Protein AF-A0A918TUC0-F1 (afdb_monomer)

Solvent-accessible surface area (backbone atoms only — not comparable to full-atom values): 2882 Å² total; per-residue (Å²): 116,70,66,63,55,54,34,48,76,70,60,28,39,78,71,56,60,68,68,56,54,50,52,52,53,49,29,43,74,69,66,77,34,51,74,65,57,52,48,56,51,43,67,75,30,48,39,73,117

Structure (mmCIF, N/CA/C/O backbone):
data_AF-A0A918TUC0-F1
#
_entry.id   AF-A0A918TUC0-F1
#
loop_
_atom_site.group_PDB
_atom_site.id
_atom_site.type_symbol
_atom_site.label_atom_id
_atom_site.label_alt_id
_atom_site.label_comp_id
_atom_site.label_asym_id
_atom_site.label_entity_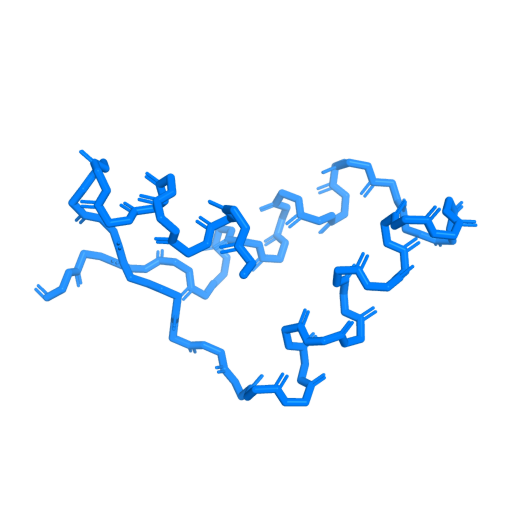id
_atom_site.label_seq_id
_atom_site.pdbx_PDB_ins_code
_atom_site.Cartn_x
_atom_site.Cartn_y
_atom_site.Cartn_z
_atom_site.occupancy
_atom_site.B_iso_or_equiv
_atom_site.auth_seq_id
_atom_site.auth_comp_id
_atom_site.auth_asym_id
_atom_site.auth_atom_id
_atom_site.pdbx_PDB_model_num
ATOM 1 N N . MET A 1 1 ? -2.096 -10.589 -2.543 1.00 65.56 1 MET A N 1
ATOM 2 C CA . MET A 1 1 ? -1.604 -9.549 -1.609 1.00 65.56 1 MET A CA 1
ATOM 3 C C . MET A 1 1 ? -2.559 -9.440 -0.425 1.00 65.56 1 MET A C 1
ATOM 5 O O . MET A 1 1 ? -3.725 -9.130 -0.634 1.00 65.56 1 MET A O 1
ATOM 9 N N . ALA A 1 2 ? -2.094 -9.737 0.794 1.00 82.62 2 ALA A N 1
ATOM 10 C CA . ALA A 1 2 ? -2.934 -9.755 2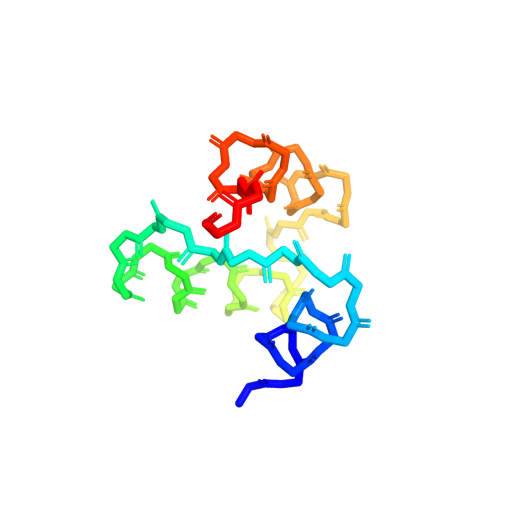.000 1.00 82.62 2 ALA A CA 1
ATOM 11 C C . ALA A 1 2 ? -3.551 -8.382 2.339 1.00 82.62 2 ALA A C 1
ATOM 13 O O . ALA A 1 2 ? -4.672 -8.332 2.834 1.00 82.62 2 ALA A O 1
ATOM 14 N N . ALA A 1 3 ? -2.871 -7.281 1.993 1.00 84.44 3 ALA A N 1
ATOM 15 C CA . ALA A 1 3 ? -3.357 -5.917 2.215 1.00 84.44 3 ALA A CA 1
ATOM 16 C C . ALA A 1 3 ? -4.722 -5.650 1.551 1.00 84.44 3 ALA A C 1
ATOM 18 O O . ALA A 1 3 ? -5.630 -5.163 2.213 1.00 84.44 3 ALA A O 1
ATOM 19 N N . TYR A 1 4 ? -4.925 -6.053 0.290 1.00 87.50 4 TYR A N 1
ATOM 20 C CA . TYR A 1 4 ? -6.232 -5.897 -0.367 1.00 87.50 4 TYR A CA 1
ATOM 21 C C . TYR A 1 4 ? -7.339 -6.682 0.336 1.00 87.50 4 TYR A C 1
ATOM 23 O O . TYR A 1 4 ? -8.467 -6.212 0.441 1.00 87.50 4 TYR A O 1
ATOM 31 N N . VAL A 1 5 ? -7.029 -7.890 0.817 1.00 90.19 5 VAL A N 1
ATOM 32 C CA . VAL A 1 5 ? -8.006 -8.713 1.539 1.00 90.19 5 VAL A CA 1
ATOM 33 C C . VAL A 1 5 ? -8.383 -8.037 2.854 1.00 90.19 5 VAL A C 1
ATOM 35 O O . VAL A 1 5 ? -9.571 -7.906 3.131 1.00 90.19 5 VAL A O 1
ATOM 38 N N . PHE A 1 6 ? -7.393 -7.552 3.606 1.00 90.38 6 PHE A N 1
ATOM 39 C CA . PHE A 1 6 ? -7.608 -6.800 4.840 1.00 90.38 6 PHE A CA 1
ATOM 40 C C . PHE A 1 6 ? -8.477 -5.557 4.611 1.00 90.38 6 PHE A C 1
ATOM 42 O O . PHE A 1 6 ? -9.460 -5.371 5.321 1.00 90.38 6 PHE A O 1
ATOM 49 N N . LEU A 1 7 ? -8.175 -4.747 3.593 1.00 90.88 7 LEU A N 1
ATOM 50 C CA . LEU A 1 7 ? -8.956 -3.547 3.281 1.00 90.88 7 LEU A CA 1
ATOM 51 C C . LEU A 1 7 ? -10.410 -3.893 2.957 1.00 90.88 7 LEU A C 1
ATOM 53 O O . LEU A 1 7 ? -11.320 -3.347 3.577 1.00 90.88 7 LEU A O 1
ATOM 57 N N . ARG A 1 8 ? -10.644 -4.886 2.090 1.00 91.12 8 ARG A N 1
ATOM 58 C CA . ARG A 1 8 ? -12.010 -5.318 1.755 1.00 91.12 8 ARG A CA 1
ATOM 59 C C . ARG A 1 8 ? -12.779 -5.847 2.961 1.00 91.12 8 ARG A C 1
ATOM 61 O O . ARG A 1 8 ? -13.974 -5.600 3.065 1.00 91.12 8 ARG A O 1
ATOM 68 N N . MET A 1 9 ? -12.118 -6.568 3.870 1.00 93.75 9 MET A N 1
ATOM 69 C CA . MET A 1 9 ? -12.744 -7.032 5.116 1.00 93.75 9 MET A CA 1
ATOM 70 C C . MET A 1 9 ? -13.187 -5.872 6.016 1.00 93.75 9 MET A C 1
ATOM 72 O O . MET A 1 9 ? -14.128 -6.038 6.784 1.00 93.75 9 MET A O 1
ATOM 76 N N . ASN A 1 10 ? -12.545 -4.709 5.895 1.00 92.88 10 ASN A N 1
ATOM 77 C CA . ASN A 1 10 ? -12.888 -3.486 6.617 1.00 92.88 10 ASN A CA 1
ATOM 78 C C . ASN A 1 10 ? -13.780 -2.534 5.799 1.00 92.88 10 ASN A C 1
ATOM 80 O O . ASN A 1 10 ? -13.936 -1.375 6.169 1.00 92.88 10 ASN A O 1
ATOM 84 N N . GLY A 1 11 ? -14.362 -2.997 4.686 1.00 93.38 11 GLY A N 1
ATOM 85 C CA . GLY A 1 11 ? -15.213 -2.159 3.841 1.00 93.38 11 GLY A CA 1
ATOM 86 C C . GLY A 1 11 ? -14.452 -1.024 3.156 1.00 93.38 11 GLY A C 1
ATOM 87 O O . GLY A 1 11 ? -15.038 0.016 2.884 1.00 93.38 11 GLY A O 1
ATOM 88 N N . GLN A 1 12 ? -13.158 -1.211 2.897 1.00 94.00 12 GLN A N 1
ATOM 89 C CA . GLN A 1 12 ? -12.331 -0.280 2.139 1.00 94.00 12 GLN A CA 1
ATOM 90 C C . GLN A 1 12 ? -11.803 -0.927 0.860 1.00 94.00 12 GLN A C 1
ATOM 92 O O . GLN A 1 12 ? -11.610 -2.144 0.772 1.00 94.00 12 GLN A O 1
ATOM 97 N N . ALA A 1 13 ? -11.530 -0.094 -0.135 1.00 92.69 13 ALA A N 1
ATOM 98 C CA . ALA A 1 13 ? -10.890 -0.481 -1.378 1.00 92.69 13 ALA A CA 1
ATOM 99 C C . ALA A 1 13 ? -9.678 0.416 -1.635 1.00 92.69 13 ALA A C 1
ATOM 101 O O . ALA A 1 13 ? -9.721 1.620 -1.400 1.00 92.69 13 ALA A O 1
ATOM 102 N N . LEU A 1 14 ? -8.593 -0.185 -2.124 1.00 92.12 14 LEU A N 1
ATOM 103 C CA . LEU A 1 14 ? -7.404 0.556 -2.528 1.00 92.12 14 LEU A CA 1
ATOM 104 C C . LEU A 1 14 ? -7.587 1.064 -3.961 1.00 92.12 14 LEU A C 1
ATOM 106 O O . LEU A 1 14 ? -7.576 0.268 -4.898 1.00 92.12 14 LEU A O 1
ATOM 110 N N . GLN A 1 15 ? -7.724 2.376 -4.111 1.00 93.38 15 GLN A N 1
ATOM 111 C CA . GLN A 1 15 ? -7.894 3.102 -5.371 1.00 93.38 15 GLN A CA 1
ATOM 112 C C . GLN A 1 15 ? -6.559 3.691 -5.853 1.00 93.38 15 GLN A C 1
ATOM 114 O O . GLN A 1 15 ? -6.453 4.872 -6.176 1.00 93.38 15 GLN A O 1
A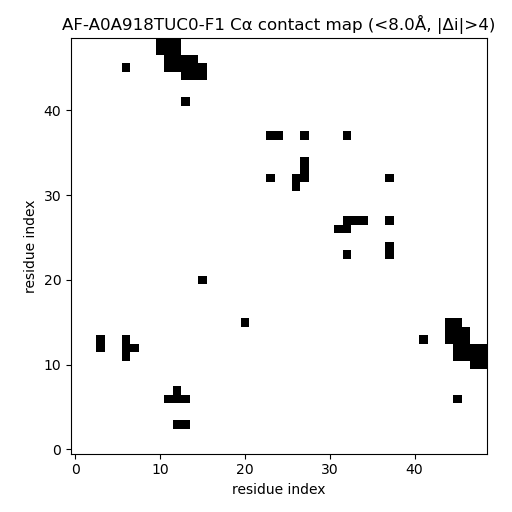TOM 119 N N . ALA A 1 16 ? -5.509 2.868 -5.878 1.00 91.62 16 ALA A N 1
ATOM 120 C CA . ALA A 1 16 ? -4.192 3.253 -6.381 1.00 91.62 16 ALA A CA 1
ATOM 121 C C . ALA A 1 16 ? -3.869 2.514 -7.689 1.00 91.62 16 ALA A C 1
ATOM 123 O O . ALA A 1 16 ? -4.304 1.371 -7.866 1.00 91.62 16 ALA A O 1
ATOM 124 N N 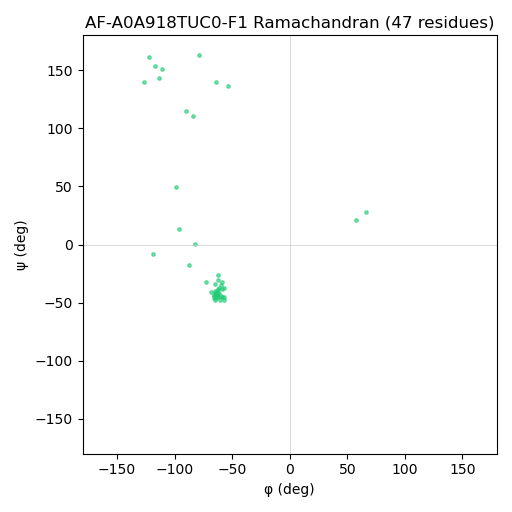. PRO A 1 17 ? -3.056 3.101 -8.588 1.00 93.19 17 PRO A N 1
ATOM 125 C CA . PRO A 1 17 ? -2.489 2.362 -9.709 1.00 93.19 17 PRO A CA 1
ATOM 126 C C . PRO A 1 17 ? -1.767 1.101 -9.220 1.00 93.19 17 PRO A C 1
ATOM 128 O O . PRO A 1 17 ? -0.998 1.151 -8.259 1.00 93.19 17 PRO A O 1
ATOM 131 N N . GLU A 1 18 ? -1.958 -0.029 -9.905 1.00 90.75 18 GLU A N 1
ATOM 132 C CA . GLU A 1 18 ? -1.370 -1.310 -9.484 1.00 90.75 18 GLU A CA 1
ATOM 133 C C . GLU A 1 18 ? 0.161 -1.235 -9.366 1.00 90.75 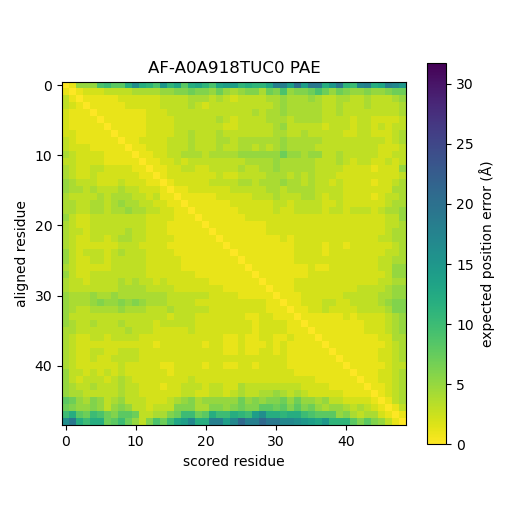18 GLU A C 1
ATOM 135 O O . GLU A 1 18 ? 0.741 -1.771 -8.422 1.00 90.75 18 GLU A O 1
ATOM 140 N N . VAL A 1 19 ? 0.813 -0.493 -10.268 1.00 93.75 19 VAL A N 1
ATOM 141 C CA . VAL A 1 19 ? 2.261 -0.244 -10.220 1.00 93.75 19 VAL A CA 1
ATOM 142 C C . VAL A 1 19 ? 2.662 0.443 -8.913 1.00 93.75 19 VAL A C 1
ATOM 144 O O . VAL A 1 19 ? 3.604 -0.003 -8.263 1.00 93.75 19 VAL A O 1
ATOM 147 N N . GLU A 1 20 ? 1.927 1.473 -8.478 1.00 93.81 20 GLU A N 1
ATOM 148 C CA . GLU A 1 20 ? 2.200 2.143 -7.201 1.00 93.81 20 GLU A CA 1
ATOM 149 C C . GLU A 1 20 ? 2.014 1.190 -6.022 1.00 93.81 20 GLU A C 1
ATOM 151 O O . GLU A 1 20 ? 2.847 1.179 -5.113 1.00 93.81 20 GLU A O 1
ATOM 156 N N . ALA A 1 21 ? 0.964 0.366 -6.048 1.00 93.31 21 ALA A N 1
ATOM 157 C CA . ALA A 1 21 ? 0.691 -0.592 -4.986 1.00 93.31 21 ALA A CA 1
ATOM 158 C C . ALA A 1 21 ? 1.796 -1.649 -4.857 1.00 93.31 21 ALA A C 1
ATOM 160 O O . ALA A 1 21 ? 2.208 -1.990 -3.743 1.00 93.31 21 ALA A O 1
ATOM 161 N N . VAL A 1 22 ? 2.322 -2.133 -5.987 1.00 93.50 22 VAL A N 1
ATOM 162 C CA . VAL A 1 22 ? 3.465 -3.052 -6.017 1.00 93.50 22 VAL A CA 1
ATOM 163 C C . VAL A 1 22 ? 4.720 -2.366 -5.481 1.00 93.50 22 VAL A C 1
ATOM 165 O O . VAL A 1 22 ? 5.385 -2.932 -4.614 1.00 93.50 22 VAL A O 1
ATOM 168 N N . THR A 1 23 ? 5.030 -1.147 -5.930 1.00 95.38 23 THR A N 1
ATOM 169 C CA . THR A 1 23 ? 6.223 -0.412 -5.483 1.00 95.38 23 THR A CA 1
ATOM 170 C C . THR A 1 23 ? 6.192 -0.115 -3.984 1.00 95.38 23 THR A C 1
ATOM 172 O O . THR A 1 23 ? 7.193 -0.348 -3.309 1.00 95.38 23 THR A O 1
ATOM 175 N N . HIS A 1 24 ? 5.057 0.325 -3.434 1.00 94.94 24 HIS A N 1
ATOM 176 C CA . HIS A 1 24 ? 4.938 0.613 -2.001 1.00 94.94 24 HIS A CA 1
ATOM 177 C C . HIS A 1 24 ? 5.004 -0.661 -1.156 1.00 94.94 24 HIS A C 1
ATOM 179 O O . HIS A 1 24 ? 5.688 -0.693 -0.134 1.00 94.94 24 HIS A O 1
ATOM 185 N N . THR A 1 25 ? 4.355 -1.741 -1.601 1.00 94.06 25 THR A N 1
ATOM 186 C CA . THR A 1 25 ? 4.406 -3.029 -0.891 1.00 94.06 25 THR A CA 1
ATOM 187 C C . THR A 1 25 ? 5.820 -3.608 -0.902 1.00 94.06 25 THR A C 1
ATOM 189 O O . THR A 1 25 ? 6.296 -4.099 0.121 1.00 94.06 25 THR A O 1
ATOM 192 N N . LEU A 1 26 ? 6.514 -3.526 -2.043 1.00 95.56 26 LEU A N 1
ATOM 193 C CA . LEU A 1 26 ? 7.906 -3.950 -2.158 1.00 95.56 26 LEU A CA 1
ATOM 194 C C . LEU A 1 26 ? 8.821 -3.088 -1.284 1.00 95.56 26 LEU A C 1
ATOM 196 O O . LEU A 1 26 ? 9.677 -3.633 -0.596 1.00 95.56 26 LEU A O 1
ATOM 200 N N . GLY A 1 27 ? 8.623 -1.768 -1.275 1.00 96.12 27 GLY A N 1
ATOM 201 C CA . GLY A 1 27 ? 9.404 -0.855 -0.444 1.00 96.12 27 GLY A CA 1
ATOM 202 C C . GLY A 1 27 ? 9.246 -1.138 1.050 1.00 96.12 27 GLY A C 1
ATOM 203 O O . GLY A 1 27 ? 10.236 -1.191 1.778 1.00 96.12 27 GLY A O 1
ATOM 204 N N . LEU A 1 28 ? 8.019 -1.423 1.497 1.00 95.44 28 LEU A N 1
ATOM 205 C CA . LEU A 1 28 ? 7.760 -1.849 2.872 1.00 95.44 28 LEU A CA 1
ATOM 206 C C . LEU A 1 28 ? 8.456 -3.184 3.189 1.00 95.44 28 LEU A C 1
ATOM 208 O O . LEU A 1 28 ? 9.109 -3.312 4.221 1.00 95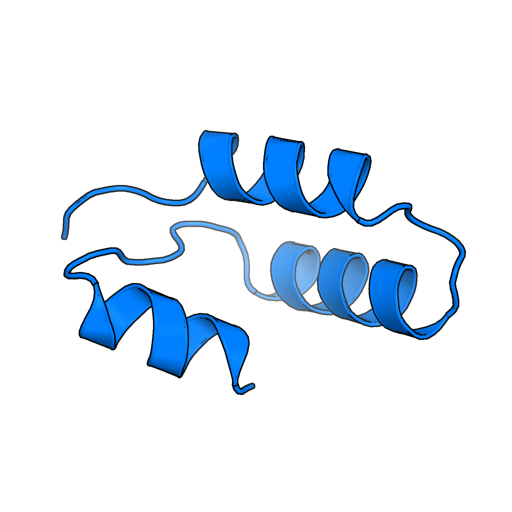.44 28 LEU A O 1
ATOM 212 N N . ALA A 1 29 ? 8.364 -4.171 2.292 1.00 95.69 29 ALA A N 1
ATOM 213 C CA . ALA A 1 29 ? 9.007 -5.475 2.474 1.00 95.69 29 ALA A CA 1
ATOM 214 C C . ALA A 1 29 ? 10.545 -5.385 2.488 1.00 95.69 29 ALA A C 1
ATOM 216 O O . ALA A 1 29 ? 11.204 -6.122 3.218 1.00 95.69 29 ALA A O 1
ATOM 217 N N . ALA A 1 30 ? 11.116 -4.464 1.711 1.00 97.19 30 ALA A N 1
ATOM 218 C CA . ALA A 1 30 ? 12.550 -4.201 1.649 1.00 97.19 30 ALA A CA 1
ATOM 219 C C . ALA A 1 30 ? 13.055 -3.278 2.773 1.00 97.19 30 ALA A C 1
ATOM 221 O O . ALA A 1 30 ? 14.245 -2.978 2.818 1.00 97.19 30 ALA A O 1
ATOM 222 N N . SER A 1 31 ? 12.176 -2.821 3.676 1.00 96.50 31 SER A N 1
ATOM 223 C CA . SER A 1 31 ? 12.479 -1.813 4.707 1.00 96.50 31 SER A CA 1
ATOM 224 C C . SER A 1 31 ? 12.992 -0.47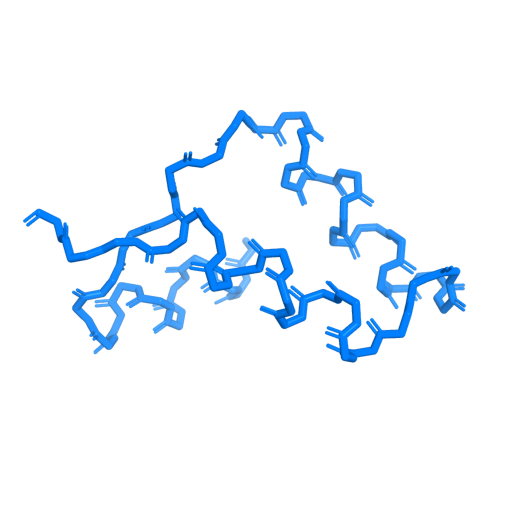3 4.154 1.00 96.50 31 SER A C 1
ATOM 226 O O . SER A 1 31 ? 13.632 0.287 4.877 1.00 96.50 31 SER A O 1
ATOM 228 N N . THR A 1 32 ? 12.729 -0.167 2.879 1.00 97.50 32 THR A N 1
ATOM 229 C CA . THR A 1 32 ? 13.055 1.134 2.265 1.00 97.50 32 THR A CA 1
ATOM 230 C C . THR A 1 32 ? 11.943 2.162 2.461 1.00 97.50 32 THR A C 1
ATOM 232 O O . THR A 1 32 ? 12.193 3.358 2.340 1.00 97.50 32 THR A O 1
ATOM 235 N N . LEU A 1 33 ? 10.735 1.702 2.795 1.00 96.38 33 LEU A N 1
ATOM 236 C CA . LEU A 1 33 ? 9.647 2.512 3.333 1.00 96.38 33 LEU A CA 1
ATOM 237 C C . LEU A 1 33 ? 9.373 2.092 4.771 1.00 96.38 33 LEU A C 1
ATOM 239 O O . LEU A 1 33 ? 9.420 0.904 5.104 1.00 96.38 33 LEU A O 1
ATOM 243 N N . THR A 1 34 ? 9.041 3.060 5.618 1.00 96.94 34 THR A N 1
ATOM 244 C CA . THR A 1 34 ? 8.569 2.749 6.964 1.00 96.94 34 THR A CA 1
ATOM 245 C C . THR A 1 34 ? 7.101 2.322 6.932 1.00 96.94 34 THR A C 1
ATOM 247 O O . THR A 1 34 ? 6.364 2.582 5.977 1.00 96.94 34 THR A O 1
ATOM 250 N N . GLN A 1 35 ? 6.640 1.690 8.013 1.00 95.12 35 GLN A N 1
ATOM 251 C CA . GLN A 1 35 ? 5.214 1.398 8.188 1.00 95.12 35 GLN A CA 1
ATOM 252 C C . GLN A 1 35 ? 4.374 2.681 8.201 1.00 95.12 35 GLN A C 1
ATOM 254 O O . GLN A 1 35 ? 3.265 2.673 7.678 1.00 95.12 35 GLN A O 1
ATOM 259 N N . GLN A 1 36 ? 4.913 3.778 8.748 1.00 96.81 36 GLN A N 1
ATOM 260 C CA . GLN A 1 36 ? 4.241 5.075 8.761 1.00 96.81 36 GLN A CA 1
ATOM 261 C C . GLN A 1 36 ? 4.084 5.628 7.340 1.00 96.81 36 GLN A C 1
ATOM 263 O O . GLN A 1 36 ? 3.003 6.082 6.987 1.00 96.81 36 GLN A O 1
ATOM 268 N N . ASP A 1 37 ? 5.124 5.539 6.506 1.00 96.25 37 ASP A N 1
ATOM 269 C CA . ASP A 1 37 ? 5.050 5.992 5.109 1.00 96.25 37 ASP A CA 1
ATOM 270 C C . ASP A 1 37 ? 4.022 5.180 4.319 1.00 96.25 37 ASP A C 1
ATOM 272 O O . ASP A 1 37 ? 3.220 5.733 3.568 1.00 96.25 37 ASP A O 1
ATOM 276 N N . TYR A 1 38 ? 4.011 3.861 4.53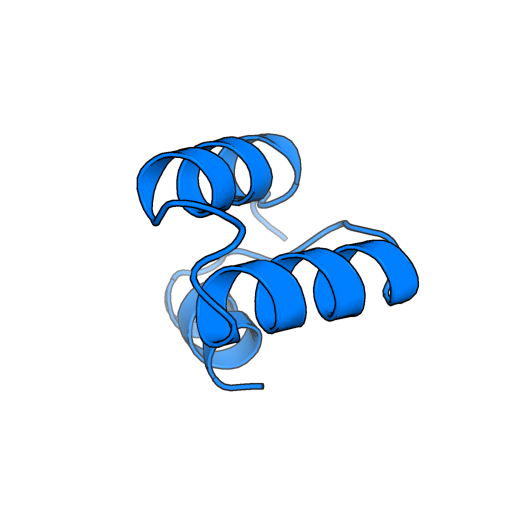0 1.00 95.00 38 TYR A N 1
ATOM 277 C CA . TYR A 1 38 ? 3.034 2.975 3.908 1.00 95.00 38 TYR A CA 1
ATOM 278 C C . TYR A 1 38 ? 1.605 3.260 4.397 1.00 95.00 38 TYR A C 1
ATOM 280 O O . TYR A 1 38 ? 0.679 3.265 3.592 1.00 95.00 38 TYR A O 1
ATOM 288 N N . ALA A 1 39 ? 1.417 3.544 5.689 1.00 94.38 39 ALA A N 1
ATOM 289 C CA . ALA A 1 39 ? 0.122 3.926 6.250 1.00 94.38 39 ALA A CA 1
ATOM 290 C C . ALA A 1 39 ? -0.376 5.262 5.680 1.00 94.38 39 ALA A C 1
ATOM 292 O O . ALA A 1 39 ? -1.508 5.330 5.215 1.00 94.38 39 ALA A O 1
ATOM 293 N N . ASN A 1 40 ? 0.484 6.283 5.615 1.00 95.75 40 ASN A N 1
ATOM 294 C CA . ASN A 1 40 ? 0.151 7.575 5.009 1.00 95.75 40 ASN A CA 1
ATOM 295 C C . ASN A 1 40 ? -0.248 7.414 3.529 1.00 95.75 40 ASN A C 1
ATOM 297 O O . ASN A 1 40 ? -1.158 8.082 3.040 1.00 95.75 40 ASN A O 1
ATOM 301 N N . TRP A 1 41 ? 0.427 6.517 2.802 1.00 95.00 41 TRP A N 1
ATOM 302 C CA . TRP A 1 41 ? 0.052 6.184 1.429 1.00 95.00 41 TRP A CA 1
ATOM 303 C C . TRP A 1 41 ? -1.313 5.486 1.361 1.00 95.00 41 TRP A C 1
ATOM 305 O O . TRP A 1 41 ? -2.142 5.863 0.533 1.00 95.00 41 TRP A O 1
ATOM 315 N N . LEU A 1 42 ? -1.581 4.522 2.247 1.00 94.06 42 LEU A N 1
ATOM 316 C CA . LEU A 1 42 ? -2.892 3.878 2.333 1.00 94.06 42 LEU A CA 1
ATOM 317 C C . LEU A 1 42 ? -3.999 4.893 2.637 1.00 94.06 42 LEU A C 1
ATOM 319 O O . LEU A 1 42 ? -5.017 4.858 1.969 1.00 94.06 42 LEU A O 1
ATOM 323 N N . GLU A 1 43 ? -3.817 5.825 3.571 1.00 93.06 43 GLU A N 1
ATOM 324 C CA . GLU A 1 43 ? -4.827 6.853 3.884 1.00 93.06 43 GLU A CA 1
ATOM 325 C C . GLU A 1 43 ? -5.189 7.728 2.678 1.00 93.06 43 GLU A C 1
ATOM 327 O O . GLU A 1 43 ? -6.331 8.158 2.546 1.00 93.06 43 GLU A O 1
ATOM 332 N N . LYS A 1 44 ? -4.230 7.971 1.778 1.00 94.38 44 LYS A N 1
ATOM 333 C CA . LYS A 1 44 ? -4.451 8.761 0.563 1.00 94.38 44 LYS A CA 1
ATOM 334 C C . LYS A 1 44 ? -5.277 8.020 -0.495 1.00 94.38 44 LYS A C 1
ATOM 336 O O . LYS A 1 44 ? -5.965 8.672 -1.273 1.00 94.38 44 LYS A O 1
ATOM 341 N N . TYR A 1 45 ? -5.155 6.695 -0.573 1.00 93.06 45 TYR A N 1
ATOM 342 C CA . TYR A 1 45 ? -5.716 5.899 -1.671 1.00 93.06 45 TYR A CA 1
ATOM 343 C C . TYR A 1 45 ? -6.755 4.860 -1.233 1.00 93.06 45 TYR A C 1
ATOM 345 O O . TYR A 1 45 ? -7.368 4.224 -2.086 1.00 93.06 45 TYR A O 1
ATOM 353 N N . CYS A 1 46 ? -6.955 4.642 0.064 1.00 91.00 46 CYS A N 1
ATOM 354 C CA . CYS A 1 46 ? -7.999 3.768 0.584 1.00 91.00 46 CYS A CA 1
ATOM 355 C C . CYS A 1 46 ? -9.273 4.567 0.817 1.00 91.00 46 CYS A C 1
ATOM 357 O O . CYS A 1 46 ? -9.341 5.410 1.708 1.00 91.00 46 CYS A O 1
ATOM 359 N N . GLU A 1 47 ? -10.310 4.231 0.063 1.00 87.94 47 GLU A N 1
ATOM 360 C CA . GLU A 1 47 ? -11.625 4.851 0.180 1.00 87.94 47 GLU A CA 1
ATOM 361 C C . GLU A 1 47 ? -12.687 3.787 0.478 1.00 87.94 47 GLU A C 1
ATOM 363 O O . GLU A 1 47 ? -12.465 2.583 0.295 1.00 87.94 47 GLU A O 1
ATOM 368 N N . ALA A 1 48 ? -13.845 4.226 0.978 1.00 78.38 48 ALA A N 1
ATOM 369 C CA . ALA A 1 48 ? -15.024 3.368 1.007 1.00 78.38 48 ALA A CA 1
ATOM 370 C C . ALA A 1 48 ? -15.440 3.044 -0.447 1.00 78.38 48 ALA A C 1
ATOM 372 O O . ALA A 1 48 ? -15.325 3.925 -1.301 1.00 78.38 48 ALA A O 1
ATOM 373 N N . PRO A 1 49 ? -15.855 1.800 -0.742 1.00 64.69 49 PRO A N 1
ATOM 374 C CA . PRO A 1 49 ? -16.219 1.369 -2.089 1.00 64.69 49 PRO A CA 1
ATOM 375 C C . PRO A 1 49 ? -17.458 2.079 -2.643 1.00 64.69 49 PRO A C 1
AT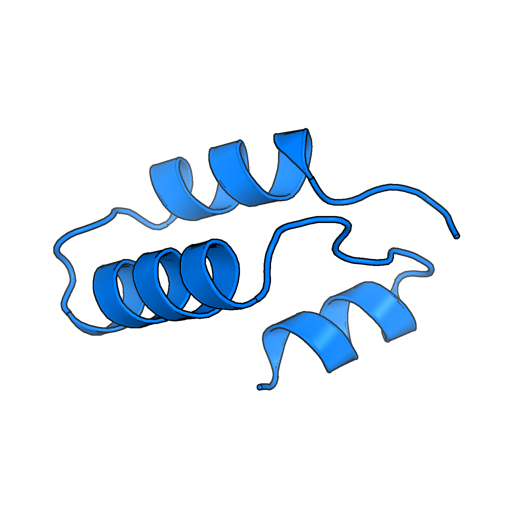OM 377 O O . PRO A 1 49 ? -18.337 2.475 -1.841 1.00 64.69 49 PRO A O 1
#

Mean predicted aligned error: 3.02 Å

Sequence (49 aa):
MAAYVFLRMNGQALQAPEVEAVTHTLGLAASTLTQQDYANWLEKYCEAP

Radius of gyration: 10.33 Å; Cα contacts (8 Å, |Δi|>4): 37; chains: 1; bounding box: 29×18×19 Å

Secondary structure (DSSP, 8-state):
-HHHHHHHHTT-EE-S-HHHHHHHHHHHHTTSS-HHHHHHHHHHHEE--

Foldseek 3Di:
DVVQVVLVVVQKHFQDDPVVVVVLVVCPVVVVDDPVRSVVNCVVGIDRD

pLDDT: mean 91.87, std 6.62, range [64.69, 97.5]

Organism: NCBI:txid454148

Nearest PDB structures (foldseek):
  3dd9-assembly4_G  TM=8.886E-01  e=8.839E-01  Punavirus P1